Protein AF-L1JAK8-F1 (afdb_monomer_lite)

Organism: Guillardia theta (strain CCMP2712) (NCBI:txid905079)

InterPro domains:
  IPR000742 EGF-like domain [PS00022] (13-24)
  IPR000742 EGF-like domain [PS00022] (57-68)
  IPR000742 EGF-like domain [PS00022] (102-113)
  IPR000742 EGF-like domain [PS50026] (1-25)
  IPR000742 EGF-like domain [PS50026] (36-69)
  IPR000742 EGF-like domain [SM00181] (38-69)
  IPR000742 EGF-like domain [SM00181] (83-114)
  IPR000742 EGF-like domain [SM00181] (128-159)
  IPR001774 Delta/Serrate/lag-2 (DSL) protein [PF01414] (116-159)
  IPR001774 Delta/Serrate/lag-2 (DSL) protein [PS51051] (24-68)
  IPR001774 Delta/Serrate/lag-2 (DSL) protein [PS51051] (69-113)
  IPR001774 Delta/Serrate/lag-2 (DSL) protein [PS51051] (114-158)
  IPR002049 Laminin-type EGF domain [PS01248] (13-45)
  IPR002049 Laminin-type EGF domain [PS01248] (57-90)
  IPR002049 Laminin-type EGF domain [PS01248] (102-135)
  IPR002049 Laminin-type EGF domain [SM00180] (44-80)
  IPR002049 Laminin-type EGF domain [SM00180] (89-125)
  IPR042635 MEGF10/SREC1/2-like [PTHR24043] (1-159)

Secondary structure (DSSP, 8-state):
-TTSEEE-TTS-EEEPTTEETTTT-EESSEESTTS-EE--HHHHSTTSEEE-TTS-EEEPTTEESTTS-EEPTTEESTTS-EE--HHHHSTTSEEE-TTS-EEEPTTEESTTS-EEPTTEETTTT-EE--TTTTTTTSEEE-TTS-EEE-TT--TTTT-

Foldseek 3Di:
DQPAFDQDPVRATDGHPQFDDRDRCAGDAAEDPVRPGGDDLCPQQVVQFDAHRHRFTDGDPQFDDRNSPHGDAQFAEPNSPAGAHLCVQQVVQFDADRVNFTDGHPQFDDRNSCDGDPQFADPVSPAGADCVFQQVVQFDQDRRRFTDGDDPFDDRNRD

Sequence (159 aa):
CSGHGTCQGDGSCACEGGWGGERCSMCTGGYGEQCEVRCEEDKDCSGHGRCQEDGSCECKQGYTGLDCGVCANGFVGAYCDVMCDPVLNCSGHGSCDFDGSCTCNENFTGQRCDVCDLNLFGSSCDVFCDSTHTCSGHGTCLFDGSCQCEGNFIGQTCQ

Structure (mmCIF, N/CA/C/O backbone):
data_AF-L1JAK8-F1
#
_entry.id   AF-L1JAK8-F1
#
loop_
_atom_site.group_PDB
_atom_site.id
_atom_site.type_symbol
_atom_site.label_atom_id
_atom_site.label_alt_id
_atom_site.label_comp_id
_atom_site.label_asym_id
_atom_site.label_entity_id
_atom_site.label_seq_id
_atom_site.pdbx_PDB_ins_code
_atom_site.Cartn_x
_atom_site.Cartn_y
_atom_site.Cartn_z
_atom_site.occupancy
_atom_site.B_iso_or_equiv
_atom_site.auth_seq_id
_atom_site.auth_comp_id
_atom_site.auth_asym_id
_atom_site.auth_atom_id
_atom_site.pdbx_PDB_model_num
ATOM 1 N N . CYS A 1 1 ? 23.270 13.189 -37.175 1.00 90.44 1 CYS A N 1
ATOM 2 C CA . CYS A 1 1 ? 22.816 12.013 -36.414 1.00 90.44 1 CYS A CA 1
ATOM 3 C C . CYS A 1 1 ? 23.795 11.693 -35.289 1.00 90.44 1 CYS A C 1
ATOM 5 O O . CYS A 1 1 ? 24.228 10.560 -35.178 1.00 90.44 1 CYS A O 1
ATOM 7 N N . SER A 1 2 ? 24.204 12.721 -34.527 1.00 91.31 2 SER A N 1
ATOM 8 C CA . SER A 1 2 ? 25.069 12.655 -33.331 1.00 91.31 2 SER A CA 1
ATOM 9 C C . SER A 1 2 ? 26.305 11.738 -33.355 1.00 91.31 2 SER A C 1
ATOM 11 O O . SER A 1 2 ? 26.837 11.433 -32.304 1.00 91.31 2 SER A O 1
ATOM 13 N N . GLY A 1 3 ? 26.801 11.347 -34.533 1.00 91.69 3 GLY A N 1
ATOM 14 C CA . GLY A 1 3 ? 27.923 10.412 -34.666 1.00 91.69 3 GLY A CA 1
ATOM 15 C C . GLY A 1 3 ? 27.533 8.928 -34.650 1.00 91.69 3 GLY A C 1
ATOM 16 O O . GLY A 1 3 ? 28.412 8.106 -34.866 1.00 91.69 3 GLY A O 1
ATOM 17 N N . HIS A 1 4 ? 26.247 8.597 -34.478 1.00 92.69 4 HIS A N 1
ATOM 18 C CA . HIS A 1 4 ? 25.729 7.226 -34.327 1.00 92.69 4 HIS A CA 1
ATOM 19 C C . HIS A 1 4 ? 24.640 6.887 -35.358 1.00 92.69 4 HIS A C 1
ATOM 21 O O . HIS A 1 4 ? 23.638 6.226 -35.073 1.00 92.69 4 HIS A O 1
ATOM 27 N N . GLY A 1 5 ? 24.779 7.420 -36.570 1.00 94.00 5 GLY A N 1
ATOM 28 C CA . GLY A 1 5 ? 23.812 7.211 -37.637 1.00 94.00 5 GLY A CA 1
ATOM 29 C C . GLY A 1 5 ? 24.120 8.001 -38.900 1.00 94.00 5 GLY A C 1
ATOM 30 O O . GLY A 1 5 ? 24.968 8.898 -38.923 1.00 94.00 5 GLY A O 1
ATOM 31 N N . THR A 1 6 ? 23.369 7.703 -39.957 1.00 96.00 6 THR A N 1
ATOM 32 C CA . THR A 1 6 ? 23.525 8.329 -41.277 1.00 96.00 6 THR A CA 1
ATOM 33 C C . THR A 1 6 ? 22.370 9.282 -41.576 1.00 96.00 6 THR A C 1
ATOM 35 O O . THR A 1 6 ? 21.202 8.917 -41.435 1.00 96.00 6 THR A O 1
ATOM 38 N N . CYS A 1 7 ? 22.699 10.503 -42.010 1.00 94.88 7 CYS A N 1
ATOM 39 C CA . CYS A 1 7 ? 21.715 11.512 -42.409 1.00 94.88 7 CYS A CA 1
ATOM 40 C C . CYS A 1 7 ? 21.044 11.115 -43.730 1.00 94.88 7 CYS A C 1
ATOM 42 O O . CYS A 1 7 ? 21.735 10.800 -44.701 1.00 94.88 7 CYS A O 1
ATOM 44 N N . GLN A 1 8 ? 19.716 11.135 -43.756 1.00 94.44 8 GLN A N 1
ATOM 45 C CA . GLN A 1 8 ? 18.896 10.809 -44.918 1.00 94.44 8 GLN A CA 1
ATOM 46 C C . GLN A 1 8 ? 18.548 12.072 -45.722 1.00 94.44 8 GLN A C 1
ATOM 48 O O . GLN A 1 8 ? 18.694 13.201 -45.250 1.00 94.44 8 GLN A O 1
ATOM 53 N N . GLY A 1 9 ? 18.093 11.890 -46.965 1.00 91.38 9 GLY A N 1
ATOM 54 C CA . GLY A 1 9 ? 17.811 12.996 -47.893 1.00 91.38 9 GLY A CA 1
ATOM 55 C C . GLY A 1 9 ? 16.674 13.934 -47.465 1.00 91.38 9 GLY A C 1
ATOM 56 O O . GLY A 1 9 ? 16.587 15.051 -47.966 1.00 91.38 9 GLY A O 1
ATOM 57 N N . ASP A 1 10 ? 15.827 13.503 -46.534 1.00 93.50 10 ASP A N 1
ATOM 58 C CA . ASP A 1 10 ? 14.738 14.276 -45.929 1.00 93.50 10 ASP A CA 1
ATOM 59 C C . ASP A 1 10 ? 15.148 14.987 -44.623 1.00 93.50 10 ASP A C 1
ATOM 61 O O . ASP A 1 10 ? 14.327 15.649 -43.993 1.00 93.50 10 ASP A O 1
ATOM 65 N N . GLY A 1 11 ? 16.417 14.868 -44.214 1.00 89.44 11 GLY A N 1
ATOM 66 C CA . GLY A 1 11 ? 16.937 15.429 -42.967 1.00 89.44 11 GLY A CA 1
ATOM 67 C C . GLY A 1 11 ? 16.723 14.544 -41.736 1.00 89.44 11 GLY A C 1
ATOM 68 O O . GLY A 1 11 ? 17.168 14.922 -40.651 1.00 89.44 11 GLY A O 1
ATOM 69 N N . SER A 1 12 ? 16.093 13.372 -41.888 1.00 94.31 12 SER A N 1
ATOM 70 C CA . SER A 1 12 ? 15.980 12.377 -40.819 1.00 94.31 12 SER A CA 1
ATOM 71 C C . SER A 1 12 ? 17.292 11.607 -40.615 1.00 94.31 12 SER A C 1
ATOM 73 O O . SER A 1 12 ? 18.224 11.671 -41.424 1.00 94.31 12 SER A O 1
ATOM 75 N N . CYS A 1 13 ? 17.390 10.876 -39.507 1.00 95.94 13 CYS A N 1
ATOM 76 C CA . CYS A 1 13 ? 18.564 10.089 -39.160 1.00 95.94 13 CYS A CA 1
ATOM 77 C C . CYS A 1 13 ? 18.243 8.596 -39.107 1.00 95.94 13 CYS A C 1
ATOM 79 O O . CYS A 1 13 ? 17.375 8.173 -38.351 1.00 95.94 13 CYS A O 1
ATOM 81 N N . ALA A 1 14 ? 18.986 7.793 -39.871 1.00 95.31 14 ALA A N 1
ATOM 82 C CA . ALA A 1 14 ? 18.973 6.339 -39.733 1.00 95.31 14 ALA A CA 1
ATOM 83 C C . ALA A 1 14 ? 20.035 5.928 -38.706 1.00 95.31 14 ALA A C 1
ATOM 85 O O . ALA A 1 14 ? 21.231 6.076 -38.972 1.00 95.31 14 ALA A O 1
ATOM 86 N N . CYS A 1 15 ? 19.600 5.467 -37.535 1.00 93.69 15 CYS A N 1
ATOM 87 C CA . CYS A 1 15 ? 20.484 5.164 -36.411 1.00 93.69 15 CYS A CA 1
ATOM 88 C C . CYS A 1 15 ? 21.154 3.795 -36.520 1.00 93.69 15 CYS A C 1
ATOM 90 O O . CYS A 1 15 ? 20.597 2.848 -37.079 1.00 93.69 15 CYS A O 1
ATOM 92 N N . GLU A 1 16 ? 22.367 3.712 -35.979 1.00 90.69 16 GLU A N 1
ATOM 93 C CA . GLU A 1 16 ? 23.098 2.459 -35.798 1.00 90.69 16 GLU A CA 1
ATOM 94 C C . GLU A 1 16 ? 22.458 1.610 -34.685 1.00 90.69 16 GLU A C 1
ATOM 96 O O . GLU A 1 16 ? 21.719 2.113 -33.840 1.00 90.69 16 GLU A O 1
ATOM 101 N N . GLY A 1 17 ? 22.711 0.297 -34.683 1.00 86.38 17 GLY A N 1
ATOM 102 C CA . GLY A 1 17 ? 22.092 -0.618 -33.719 1.00 86.38 17 GLY A CA 1
ATOM 103 C C . GLY A 1 17 ? 22.408 -0.239 -32.268 1.00 86.38 17 GLY A C 1
ATOM 104 O O . GLY A 1 17 ? 23.571 -0.063 -31.919 1.00 86.38 17 GLY A O 1
ATOM 105 N N . GLY A 1 18 ? 21.373 -0.140 -31.430 1.00 82.94 18 GLY A N 1
ATOM 106 C CA . GLY A 1 18 ? 21.486 0.302 -30.035 1.00 82.94 18 GLY A CA 1
ATOM 107 C C . GLY A 1 18 ? 21.259 1.803 -29.830 1.00 82.94 18 GLY A C 1
ATOM 108 O O . GLY A 1 18 ? 21.082 2.213 -28.686 1.00 82.94 18 GLY A O 1
ATOM 109 N N . TRP A 1 19 ? 21.192 2.591 -30.910 1.00 88.00 19 TRP A N 1
ATOM 110 C CA . TRP A 1 19 ? 20.938 4.030 -30.879 1.00 88.00 19 TRP A CA 1
ATOM 111 C C . TRP A 1 19 ? 19.567 4.390 -31.456 1.00 88.00 19 TRP A C 1
ATOM 113 O O . TRP A 1 19 ? 19.062 3.751 -32.380 1.00 88.00 19 TRP A O 1
ATOM 123 N N . GLY A 1 20 ? 18.977 5.463 -30.939 1.00 88.56 20 GLY A N 1
ATOM 124 C CA . GLY A 1 20 ? 17.648 5.933 -31.305 1.00 88.56 20 GLY A CA 1
ATOM 125 C C . GLY A 1 20 ? 17.442 7.429 -31.080 1.00 88.56 20 GLY A C 1
ATOM 126 O O . GLY A 1 20 ? 18.368 8.187 -30.772 1.00 88.56 20 GLY A O 1
ATOM 127 N N . GLY A 1 21 ? 16.196 7.858 -31.264 1.00 88.69 21 GLY A N 1
ATOM 128 C CA . GLY A 1 21 ? 15.806 9.267 -31.246 1.00 88.69 21 GLY A CA 1
ATOM 129 C C . GLY A 1 21 ? 16.071 9.980 -32.573 1.00 88.69 21 GLY A C 1
ATOM 130 O O . GLY A 1 21 ? 16.810 9.499 -33.430 1.00 88.69 21 GLY A O 1
ATOM 131 N N . GLU A 1 22 ? 15.492 11.172 -32.738 1.00 91.50 22 GLU A N 1
ATOM 132 C CA . GLU A 1 22 ? 15.543 11.940 -33.997 1.00 91.50 22 GLU A CA 1
ATOM 133 C C . GLU A 1 22 ? 16.967 12.243 -34.479 1.00 91.50 22 GLU A C 1
ATOM 135 O O . GLU A 1 22 ? 17.209 12.442 -35.669 1.00 91.50 22 GLU A O 1
ATOM 140 N N . ARG A 1 23 ? 17.929 12.285 -33.550 1.00 92.88 23 ARG A N 1
ATOM 141 C CA . ARG A 1 23 ? 19.335 12.571 -33.840 1.00 92.88 23 ARG A CA 1
ATOM 142 C C . ARG A 1 23 ? 20.275 11.404 -33.549 1.00 92.88 23 ARG A C 1
ATOM 144 O O . ARG A 1 23 ? 21.473 11.626 -33.686 1.00 92.88 23 ARG A O 1
ATOM 151 N N . CYS A 1 24 ? 19.782 10.206 -33.224 1.00 92.00 24 CYS A N 1
ATOM 152 C CA . CYS A 1 24 ? 20.607 9.059 -32.809 1.00 92.00 24 CYS A CA 1
ATOM 153 C C . CYS A 1 24 ? 21.484 9.375 -31.590 1.00 92.00 24 CYS A C 1
ATOM 155 O O . CYS A 1 24 ? 22.694 9.188 -31.621 1.00 92.00 24 CYS A O 1
ATOM 157 N N . SER A 1 25 ? 20.886 9.959 -30.553 1.00 89.38 25 SER A N 1
ATOM 158 C CA . SER A 1 25 ? 21.567 10.314 -29.298 1.00 89.38 25 SER A CA 1
ATOM 159 C C . SER A 1 25 ? 21.015 9.576 -28.080 1.00 89.38 25 SER A C 1
ATOM 161 O O . SER A 1 25 ? 21.494 9.811 -26.982 1.00 89.38 25 SER A O 1
ATOM 163 N N . MET A 1 26 ? 19.992 8.743 -28.274 1.00 86.56 26 MET A N 1
ATOM 164 C CA . MET A 1 26 ? 19.319 7.968 -27.231 1.00 86.56 26 MET A CA 1
ATOM 165 C C . MET A 1 26 ? 19.758 6.507 -27.329 1.00 86.56 26 MET A C 1
ATOM 167 O O . MET A 1 26 ? 19.985 6.024 -28.440 1.00 86.56 26 MET A O 1
ATOM 171 N N . CYS A 1 27 ? 19.822 5.788 -26.212 1.00 85.19 27 CYS A N 1
ATOM 172 C CA . CYS A 1 27 ? 20.065 4.345 -26.214 1.00 85.19 27 CYS A CA 1
ATOM 173 C C . CYS A 1 27 ? 18.737 3.575 -26.301 1.00 85.19 27 CYS A C 1
ATOM 175 O O . CYS A 1 27 ? 17.778 3.905 -25.612 1.00 85.19 27 CYS A O 1
ATOM 177 N N . THR A 1 28 ? 18.654 2.526 -27.127 1.00 80.81 28 THR A N 1
ATOM 178 C CA . THR A 1 28 ? 17.399 1.766 -27.353 1.00 80.81 28 THR A CA 1
ATOM 179 C C . THR A 1 28 ? 17.354 0.399 -26.661 1.00 80.81 28 THR A C 1
ATOM 181 O O . THR A 1 28 ? 16.509 -0.427 -26.997 1.00 80.81 28 THR A O 1
ATOM 184 N N . GLY A 1 29 ? 18.287 0.109 -25.752 1.00 70.38 29 GLY A N 1
ATOM 185 C CA . GLY A 1 29 ? 18.383 -1.197 -25.079 1.00 70.38 29 GLY A CA 1
ATOM 186 C C . GLY A 1 29 ? 19.544 -1.307 -24.090 1.00 70.38 29 GLY A C 1
ATOM 187 O O . GLY A 1 29 ? 20.102 -2.387 -23.894 1.00 70.38 29 GLY A O 1
ATOM 188 N N . GLY A 1 30 ? 19.961 -0.173 -23.533 1.00 79.00 30 GLY A N 1
ATOM 189 C CA . GLY A 1 30 ? 21.133 -0.062 -22.683 1.00 79.00 30 GLY A CA 1
ATOM 190 C C . GLY A 1 30 ? 21.368 1.373 -22.236 1.00 79.00 30 GLY A C 1
ATOM 191 O O . GLY A 1 30 ? 20.567 2.252 -22.542 1.00 79.00 30 GLY A O 1
ATOM 192 N N . TYR A 1 31 ? 22.466 1.592 -21.529 1.00 82.06 31 TYR A N 1
ATOM 193 C CA . TYR A 1 31 ? 22.887 2.887 -21.007 1.00 82.06 31 TYR A CA 1
ATOM 194 C C . TYR A 1 31 ? 24.420 2.984 -20.982 1.00 82.06 31 TYR A C 1
ATOM 196 O O . TYR A 1 31 ? 25.128 2.020 -21.292 1.00 82.06 31 TYR A O 1
ATOM 204 N N . GLY A 1 32 ? 24.931 4.163 -20.631 1.00 79.88 32 GLY A N 1
ATOM 205 C CA . GLY A 1 32 ? 26.357 4.494 -20.702 1.00 79.88 32 GLY A CA 1
ATOM 206 C C . GLY A 1 32 ? 26.693 5.383 -21.899 1.00 79.88 32 GLY A C 1
ATOM 207 O O . GLY A 1 32 ? 25.876 5.581 -22.795 1.00 79.88 32 GLY A O 1
ATOM 208 N N . GLU A 1 33 ? 27.905 5.938 -21.906 1.00 81.62 33 GLU A N 1
ATOM 209 C CA . GLU A 1 33 ? 28.362 6.923 -22.904 1.00 81.62 33 GLU A CA 1
ATOM 210 C C . GLU A 1 33 ? 28.320 6.385 -24.346 1.00 81.62 33 GLU A C 1
ATOM 212 O O . GLU A 1 33 ? 28.247 7.167 -25.295 1.00 81.62 33 GLU A O 1
ATOM 217 N N . GLN A 1 34 ? 28.374 5.061 -24.529 1.00 83.56 34 GLN A N 1
ATOM 218 C CA . GLN A 1 34 ? 28.337 4.389 -25.828 1.00 83.56 34 GLN A CA 1
ATOM 219 C C . GLN A 1 34 ? 27.230 3.324 -25.924 1.00 83.56 34 GLN A C 1
ATOM 221 O O . GLN A 1 34 ? 27.296 2.456 -26.799 1.00 83.56 34 GLN A O 1
ATOM 226 N N . CYS A 1 35 ? 26.215 3.374 -25.050 1.00 83.12 35 CYS A N 1
ATOM 227 C CA . CYS A 1 35 ? 25.153 2.364 -24.942 1.00 83.12 35 CYS A CA 1
ATOM 228 C C . CYS A 1 35 ? 25.687 0.924 -24.764 1.00 83.12 35 CYS A C 1
ATOM 230 O O . CYS A 1 35 ? 25.089 -0.047 -25.237 1.00 83.12 35 CYS A O 1
ATOM 232 N N . GLU A 1 36 ? 26.846 0.776 -24.121 1.00 84.50 36 GLU A N 1
ATOM 233 C CA . GLU A 1 36 ? 27.567 -0.487 -23.980 1.00 84.50 36 GLU A CA 1
ATOM 234 C C . GLU A 1 36 ? 27.013 -1.379 -22.864 1.00 84.50 36 GLU A C 1
ATOM 236 O O . GLU A 1 36 ? 27.169 -2.605 -22.915 1.00 84.50 36 GLU A O 1
ATOM 241 N N . VAL A 1 37 ? 26.354 -0.780 -21.868 1.00 84.56 37 VAL A N 1
ATOM 242 C CA . VAL A 1 37 ? 25.749 -1.513 -20.760 1.00 84.56 37 VAL A CA 1
ATOM 243 C C . VAL A 1 37 ? 24.342 -1.903 -21.162 1.00 84.56 37 VAL A C 1
ATOM 245 O O . VAL A 1 37 ? 23.470 -1.054 -21.312 1.00 84.56 37 VAL A O 1
ATOM 248 N N . ARG A 1 38 ? 24.113 -3.199 -21.364 1.00 83.44 38 ARG A N 1
ATOM 249 C CA . ARG A 1 38 ? 22.768 -3.712 -21.627 1.00 83.44 38 ARG A CA 1
ATOM 250 C C . ARG A 1 38 ? 21.945 -3.678 -20.350 1.00 83.44 38 ARG A C 1
ATOM 252 O O . ARG A 1 38 ? 22.451 -4.054 -19.301 1.00 83.44 38 ARG A O 1
ATOM 259 N N . CYS A 1 39 ? 20.687 -3.282 -20.493 1.00 84.12 39 CYS A N 1
ATOM 260 C CA . CYS A 1 39 ? 19.688 -3.414 -19.447 1.00 84.12 39 CYS A CA 1
ATOM 261 C C . CYS A 1 39 ? 18.661 -4.454 -19.903 1.00 84.12 39 CYS A C 1
ATOM 263 O O . CYS A 1 39 ? 17.985 -4.277 -20.920 1.00 84.12 39 CYS A O 1
ATOM 265 N N . GLU A 1 40 ? 18.612 -5.582 -19.206 1.00 87.31 40 GLU A N 1
ATOM 266 C CA . GLU A 1 40 ? 17.667 -6.669 -19.419 1.00 87.31 40 GLU A CA 1
ATOM 267 C C . GLU A 1 40 ? 16.501 -6.487 -18.442 1.00 87.31 40 GLU A C 1
ATOM 269 O O . GLU A 1 40 ? 16.633 -6.804 -17.266 1.00 87.31 40 GLU A O 1
ATOM 274 N N . GLU A 1 41 ? 15.347 -6.004 -18.916 1.00 88.81 41 GLU A N 1
ATOM 275 C CA . GLU A 1 41 ? 14.193 -5.661 -18.060 1.00 88.81 41 GLU A CA 1
ATOM 276 C C . GLU A 1 41 ? 13.795 -6.786 -17.087 1.00 88.81 41 GLU A C 1
ATOM 278 O O . GLU A 1 41 ? 13.478 -6.511 -15.932 1.00 88.81 41 GLU A O 1
ATOM 283 N N . ASP A 1 42 ? 13.869 -8.051 -17.518 1.00 89.56 42 ASP A N 1
ATOM 284 C CA . ASP A 1 42 ? 13.562 -9.227 -16.689 1.00 89.56 42 ASP A CA 1
ATOM 285 C C . ASP A 1 42 ? 14.531 -9.424 -15.510 1.00 89.56 42 ASP A C 1
ATOM 287 O O . ASP A 1 42 ? 14.151 -10.012 -14.498 1.00 89.56 42 ASP A O 1
ATOM 291 N N . LYS A 1 43 ? 15.780 -8.959 -15.629 1.00 89.19 43 LYS A N 1
ATOM 292 C CA . LYS A 1 43 ? 16.825 -9.119 -14.605 1.00 89.19 43 LYS A CA 1
ATOM 293 C C . LYS A 1 43 ? 17.098 -7.834 -13.840 1.00 89.19 43 LYS A C 1
ATOM 295 O O . LYS A 1 43 ? 17.162 -7.873 -12.619 1.00 89.19 43 LYS A O 1
ATOM 300 N N . ASP A 1 44 ? 17.264 -6.726 -14.551 1.00 90.44 44 ASP A N 1
ATOM 301 C CA . ASP A 1 44 ? 17.670 -5.443 -13.980 1.00 90.44 44 ASP A CA 1
ATOM 302 C C . ASP A 1 44 ? 16.472 -4.660 -13.427 1.00 90.44 44 ASP A C 1
ATOM 304 O O . ASP A 1 44 ? 16.618 -3.917 -12.463 1.00 90.44 44 ASP A O 1
ATOM 308 N N . CYS A 1 45 ? 15.276 -4.880 -13.987 1.00 94.38 45 CYS A N 1
ATOM 309 C CA . CYS A 1 45 ? 14.020 -4.288 -13.516 1.00 94.38 45 CYS A CA 1
ATOM 310 C C . CYS A 1 45 ? 13.009 -5.345 -13.040 1.00 94.38 45 CYS A C 1
ATOM 312 O O . CYS A 1 45 ? 11.798 -5.100 -13.060 1.00 94.38 45 CYS A O 1
ATOM 314 N N . SER A 1 46 ? 13.489 -6.535 -12.657 1.00 95.56 46 SER A N 1
ATOM 315 C CA . SER A 1 46 ? 12.687 -7.659 -12.140 1.00 95.56 46 SER A CA 1
ATOM 316 C C . SER A 1 46 ? 11.513 -8.098 -13.036 1.00 95.56 46 SER A C 1
ATOM 318 O O . SER A 1 46 ? 10.559 -8.703 -12.557 1.00 95.56 46 SER A O 1
ATOM 320 N N . GLY A 1 47 ? 11.511 -7.745 -14.326 1.00 94.44 47 GLY A N 1
ATOM 321 C CA . GLY A 1 47 ? 10.370 -7.925 -15.242 1.00 94.44 47 GLY A CA 1
ATOM 322 C C . GLY A 1 47 ? 9.186 -6.983 -14.964 1.00 94.44 47 GLY A C 1
ATOM 323 O O . GLY A 1 47 ? 8.135 -7.043 -15.621 1.00 94.44 47 GLY A O 1
ATOM 324 N N . HIS A 1 48 ? 9.343 -6.074 -14.004 1.00 95.81 48 HIS A N 1
ATOM 325 C CA . HIS A 1 48 ? 8.313 -5.189 -13.468 1.00 95.81 48 HIS A CA 1
ATOM 326 C C . HIS A 1 48 ? 8.580 -3.707 -13.751 1.00 95.81 48 HIS A C 1
ATOM 328 O O . HIS A 1 48 ? 7.849 -2.848 -13.263 1.00 95.81 48 HIS A O 1
ATOM 334 N N . GLY A 1 49 ? 9.553 -3.393 -14.603 1.00 94.06 49 GLY A N 1
ATOM 335 C CA . GLY A 1 49 ? 9.829 -2.035 -15.059 1.00 94.06 49 GLY A CA 1
ATOM 336 C C . GLY A 1 49 ? 10.401 -1.990 -16.469 1.00 94.06 49 GLY A C 1
ATOM 337 O O . GLY A 1 49 ? 10.614 -3.028 -17.095 1.00 94.06 49 GLY A O 1
ATOM 338 N N . ARG A 1 50 ? 10.612 -0.771 -16.962 1.00 90.50 50 ARG A N 1
ATOM 339 C CA . ARG A 1 50 ? 11.319 -0.483 -18.212 1.00 90.50 50 ARG A CA 1
ATOM 340 C C . ARG A 1 50 ? 12.610 0.253 -17.925 1.00 90.50 50 ARG A C 1
ATOM 342 O O . ARG A 1 50 ? 12.614 1.204 -17.146 1.00 90.50 50 ARG A O 1
ATOM 349 N N . CYS A 1 51 ? 13.675 -0.153 -18.597 1.00 88.50 51 CYS A N 1
ATOM 350 C CA . CYS A 1 51 ? 14.960 0.514 -18.479 1.00 88.50 51 CYS A CA 1
ATOM 351 C C . CYS A 1 51 ? 14.911 1.909 -19.111 1.00 88.50 51 CYS A C 1
ATOM 353 O O . CYS A 1 51 ? 14.460 2.073 -20.246 1.00 88.50 51 CYS A O 1
ATOM 355 N N . GLN A 1 52 ? 15.406 2.895 -18.377 1.00 86.00 52 GLN A N 1
ATOM 356 C CA . GLN A 1 52 ? 15.619 4.258 -18.843 1.00 86.00 52 GLN A CA 1
ATOM 357 C C . GLN A 1 52 ? 17.050 4.423 -19.372 1.00 86.00 52 GLN A C 1
ATOM 359 O O . GLN A 1 52 ? 17.922 3.579 -19.161 1.00 86.00 52 GLN A O 1
ATOM 364 N N . GLU A 1 53 ? 17.305 5.534 -20.061 1.00 78.81 53 GLU A N 1
ATOM 365 C CA . GLU A 1 53 ? 18.601 5.813 -20.703 1.00 78.81 53 GLU A CA 1
ATOM 366 C C . GLU A 1 53 ? 19.761 5.997 -19.719 1.00 78.81 53 GLU A C 1
ATOM 368 O O . GLU A 1 53 ? 20.921 5.874 -20.105 1.00 78.81 53 GLU A O 1
ATOM 373 N N . ASP A 1 54 ? 19.463 6.287 -18.453 1.00 82.50 54 ASP A N 1
ATOM 374 C CA . ASP A 1 54 ? 20.441 6.412 -17.371 1.00 82.50 54 ASP A CA 1
ATOM 375 C C . ASP A 1 54 ? 20.684 5.090 -16.620 1.00 82.50 54 ASP A C 1
ATOM 377 O O . ASP A 1 54 ? 21.478 5.052 -15.679 1.00 82.50 54 ASP A O 1
ATOM 381 N N . GLY A 1 55 ? 20.021 4.006 -17.038 1.00 82.81 55 GLY A N 1
ATOM 382 C CA . GLY A 1 55 ? 20.079 2.696 -16.393 1.00 82.81 55 GLY A CA 1
ATOM 383 C C . GLY A 1 55 ? 19.136 2.534 -15.201 1.00 82.81 55 GLY A C 1
ATOM 384 O O . GLY A 1 55 ? 19.168 1.489 -14.555 1.00 82.81 55 GLY A O 1
ATOM 385 N N . SER A 1 56 ? 18.298 3.530 -14.892 1.00 89.50 56 SER A N 1
ATOM 386 C CA . SER A 1 56 ? 17.237 3.388 -13.890 1.00 89.50 56 SER A CA 1
ATOM 387 C C . SER A 1 56 ? 16.030 2.621 -14.440 1.00 89.50 56 SER A C 1
ATOM 389 O O . SER A 1 56 ? 15.840 2.511 -15.652 1.00 89.50 56 SER A O 1
ATOM 391 N N . CYS A 1 57 ? 15.192 2.093 -13.548 1.00 93.12 57 CYS A N 1
ATOM 392 C CA . CYS A 1 57 ? 13.955 1.417 -13.921 1.00 93.12 57 CYS A CA 1
ATOM 393 C C . CYS A 1 57 ? 12.738 2.320 -13.696 1.00 93.12 57 CYS A C 1
ATOM 395 O O . CYS A 1 57 ? 12.477 2.792 -12.589 1.00 93.12 57 CYS A O 1
ATOM 397 N N . GLU A 1 58 ? 11.934 2.502 -14.738 1.00 94.50 58 GLU A N 1
ATOM 398 C CA . GLU A 1 58 ? 10.578 3.030 -14.622 1.00 94.50 58 GLU A CA 1
ATOM 399 C C . GLU A 1 58 ? 9.625 1.875 -14.307 1.00 94.50 58 GLU A C 1
ATOM 401 O O . GLU A 1 58 ? 9.330 1.036 -15.164 1.00 94.50 58 GLU A O 1
ATOM 406 N N . CYS A 1 59 ? 9.166 1.804 -13.059 1.00 96.75 59 CYS A N 1
ATOM 407 C CA . CYS A 1 59 ? 8.346 0.694 -12.586 1.00 96.75 59 CYS A CA 1
ATOM 408 C C . CYS A 1 59 ? 6.911 0.733 -13.114 1.00 96.75 59 CYS A C 1
ATOM 410 O O . CYS A 1 59 ? 6.285 1.788 -13.242 1.00 96.75 59 CYS A O 1
ATOM 412 N N . LYS A 1 60 ? 6.361 -0.457 -13.372 1.00 95.75 60 LYS A N 1
ATOM 413 C CA . LYS A 1 60 ? 4.933 -0.658 -13.634 1.00 95.75 60 LYS A CA 1
ATOM 414 C C . LYS A 1 60 ? 4.124 -0.304 -12.381 1.00 95.75 60 LYS A C 1
ATOM 416 O O . LYS A 1 60 ? 4.628 -0.333 -11.260 1.00 95.75 60 LYS A O 1
ATOM 421 N N . GLN A 1 61 ? 2.841 -0.000 -12.574 1.00 94.81 61 GLN A N 1
ATOM 422 C CA . GLN A 1 61 ? 1.924 0.273 -11.466 1.00 94.81 61 GLN A CA 1
ATOM 423 C C . GLN A 1 61 ? 1.945 -0.868 -10.439 1.00 94.81 61 GLN A C 1
ATOM 425 O O . GLN A 1 61 ? 1.931 -2.035 -10.818 1.00 94.81 61 GLN A O 1
ATOM 430 N N . GLY A 1 62 ? 1.966 -0.510 -9.155 1.00 94.81 62 GLY A N 1
ATOM 431 C CA . GLY A 1 62 ? 2.031 -1.467 -8.051 1.00 94.81 62 GLY A CA 1
ATOM 432 C C . GLY A 1 62 ? 3.453 -1.838 -7.631 1.00 94.81 62 GLY A C 1
ATOM 433 O O . GLY A 1 62 ? 3.624 -2.345 -6.531 1.00 94.81 62 GLY A O 1
ATOM 434 N N . TYR A 1 63 ? 4.479 -1.512 -8.422 1.00 97.00 63 TYR A N 1
ATOM 435 C CA . TYR A 1 63 ? 5.879 -1.826 -8.126 1.00 97.00 63 TYR A CA 1
ATOM 436 C C . TYR A 1 63 ? 6.711 -0.573 -7.831 1.00 97.00 63 TYR A C 1
ATOM 438 O O . TYR A 1 63 ? 6.396 0.534 -8.269 1.00 97.00 63 TYR A O 1
ATOM 446 N N . THR A 1 64 ? 7.783 -0.747 -7.063 1.00 96.56 64 THR A N 1
ATOM 447 C CA . THR A 1 64 ? 8.730 0.295 -6.659 1.00 96.56 64 THR A CA 1
ATOM 448 C C . THR A 1 64 ? 10.105 -0.307 -6.348 1.00 96.56 64 THR A C 1
ATOM 450 O O . THR A 1 64 ? 10.299 -1.522 -6.400 1.00 96.56 64 THR A O 1
ATOM 453 N N . GLY A 1 65 ? 11.060 0.548 -5.987 1.00 95.69 65 GLY A N 1
ATOM 454 C CA . GLY A 1 65 ? 12.456 0.181 -5.762 1.00 95.69 65 GLY A CA 1
ATOM 455 C C . GLY A 1 65 ? 13.326 0.457 -6.986 1.00 95.69 65 GLY A C 1
ATOM 456 O O . GLY A 1 65 ? 12.832 0.860 -8.034 1.00 95.69 65 GLY A O 1
ATOM 457 N N . LEU A 1 66 ? 14.637 0.270 -6.831 1.00 94.06 66 LEU A N 1
ATOM 458 C CA . LEU A 1 66 ? 15.610 0.546 -7.896 1.00 94.06 66 LEU A CA 1
ATOM 459 C C . LEU A 1 66 ? 15.457 -0.405 -9.090 1.00 94.06 66 LEU A C 1
ATOM 461 O O . LEU A 1 66 ? 15.684 0.005 -10.221 1.00 94.06 66 LEU A O 1
ATOM 465 N N . ASP A 1 67 ? 15.047 -1.642 -8.821 1.00 95.00 67 ASP A N 1
ATOM 466 C CA . ASP A 1 67 ? 14.873 -2.743 -9.770 1.00 95.00 67 ASP A CA 1
ATOM 467 C C . ASP A 1 67 ? 13.400 -3.159 -9.917 1.00 95.00 67 ASP A C 1
ATOM 469 O O . ASP A 1 67 ? 13.106 -4.235 -10.430 1.00 95.00 67 ASP A O 1
ATOM 473 N N . CYS A 1 68 ? 12.459 -2.355 -9.410 1.00 97.00 68 CYS A N 1
ATOM 474 C CA . CYS A 1 68 ? 11.025 -2.659 -9.401 1.00 97.00 68 CYS A CA 1
ATOM 475 C C . CYS A 1 68 ? 10.643 -3.999 -8.739 1.00 97.00 68 CYS A C 1
ATOM 477 O O . CYS A 1 68 ? 9.572 -4.538 -9.020 1.00 97.00 68 CYS A O 1
ATOM 479 N N . GLY A 1 69 ? 11.491 -4.544 -7.859 1.00 95.75 69 GLY A N 1
ATOM 480 C CA . GLY A 1 69 ? 11.268 -5.834 -7.200 1.00 95.75 69 GLY A CA 1
ATOM 481 C C . GLY A 1 69 ? 10.380 -5.780 -5.952 1.00 95.75 69 GLY A C 1
ATOM 482 O O . GLY A 1 69 ? 10.126 -6.814 -5.336 1.00 95.75 69 GLY A O 1
ATOM 483 N N . VAL A 1 70 ? 9.919 -4.594 -5.543 1.00 95.25 70 VAL A N 1
ATOM 484 C CA . VAL A 1 70 ? 9.173 -4.388 -4.291 1.00 95.25 70 VAL A CA 1
ATOM 485 C C . VAL A 1 70 ? 7.786 -3.828 -4.590 1.00 95.25 70 VAL A C 1
ATOM 487 O O . VAL A 1 70 ? 7.634 -3.005 -5.489 1.00 95.25 70 VAL A O 1
ATOM 490 N N . CYS A 1 71 ? 6.768 -4.219 -3.821 1.00 95.38 71 CYS A N 1
ATOM 491 C CA . CYS A 1 71 ? 5.449 -3.605 -3.946 1.00 95.38 71 CYS A CA 1
ATOM 492 C C . CYS A 1 71 ? 5.465 -2.145 -3.482 1.00 95.38 71 CYS A C 1
ATOM 494 O O . CYS A 1 71 ? 6.027 -1.798 -2.440 1.00 95.38 71 CYS A O 1
ATOM 496 N N . ALA A 1 72 ? 4.834 -1.279 -4.268 1.00 94.88 72 ALA A N 1
ATOM 497 C CA . ALA A 1 72 ? 4.596 0.105 -3.907 1.00 94.88 72 ALA A CA 1
ATOM 498 C C . ALA A 1 72 ? 3.694 0.193 -2.668 1.00 94.88 72 ALA A C 1
ATOM 500 O O . ALA A 1 72 ? 2.888 -0.695 -2.396 1.00 94.88 72 ALA A O 1
ATOM 501 N N . ASN A 1 73 ? 3.799 1.299 -1.927 1.00 90.50 73 ASN A N 1
ATOM 502 C CA . ASN A 1 73 ? 2.917 1.541 -0.786 1.00 90.50 73 ASN A CA 1
ATOM 503 C C . ASN A 1 73 ? 1.446 1.440 -1.207 1.00 90.50 73 ASN A C 1
ATOM 505 O O . ASN A 1 73 ? 1.039 2.036 -2.205 1.00 90.50 73 ASN A O 1
ATOM 509 N N . GLY A 1 74 ? 0.664 0.697 -0.424 1.00 90.94 74 GLY A N 1
ATOM 510 C CA . GLY A 1 74 ? -0.737 0.425 -0.729 1.00 90.94 74 GLY A CA 1
ATOM 511 C C . GLY A 1 74 ? -0.963 -0.776 -1.648 1.00 90.94 74 GLY A C 1
ATOM 512 O O . GLY A 1 74 ? -2.110 -1.020 -2.003 1.00 90.94 74 GLY A O 1
ATOM 513 N N . PHE A 1 75 ? 0.080 -1.523 -2.027 1.00 94.62 75 PHE A N 1
ATOM 514 C CA . PHE A 1 75 ? -0.016 -2.751 -2.816 1.00 94.62 75 PHE A CA 1
ATOM 515 C C . PHE A 1 75 ? 0.699 -3.911 -2.118 1.00 94.62 75 PHE A C 1
ATOM 517 O O . PHE A 1 75 ? 1.764 -3.736 -1.528 1.00 94.62 75 PHE A O 1
ATOM 524 N N . VAL A 1 76 ? 0.109 -5.101 -2.194 1.00 94.25 76 VAL A N 1
ATOM 525 C CA . VAL A 1 76 ? 0.617 -6.350 -1.612 1.00 94.25 76 VAL A CA 1
ATOM 526 C C . VAL A 1 76 ? 0.366 -7.523 -2.569 1.00 94.25 76 VAL A C 1
ATOM 528 O O . VAL A 1 76 ? -0.211 -7.358 -3.647 1.00 94.25 76 VAL A O 1
ATOM 531 N N . GLY A 1 77 ? 0.810 -8.715 -2.180 1.00 93.94 77 GLY A N 1
ATOM 532 C CA . GLY A 1 77 ? 0.651 -9.943 -2.951 1.00 93.94 77 GLY A CA 1
ATOM 533 C C . GLY A 1 77 ? 1.840 -10.256 -3.854 1.00 93.94 77 GLY A C 1
ATOM 534 O O . GLY A 1 77 ? 2.775 -9.472 -4.006 1.00 93.94 77 GLY A O 1
ATOM 535 N N . ALA A 1 78 ? 1.802 -11.439 -4.467 1.00 92.12 78 ALA A N 1
ATOM 536 C CA . ALA A 1 78 ? 2.906 -11.955 -5.281 1.00 92.12 78 ALA A CA 1
ATOM 537 C C . ALA A 1 78 ? 3.181 -11.117 -6.539 1.00 92.12 78 ALA A C 1
ATOM 539 O O . ALA A 1 78 ? 4.293 -11.147 -7.061 1.00 92.12 78 ALA A O 1
ATOM 540 N N . TYR A 1 79 ? 2.175 -10.378 -7.008 1.00 92.94 79 TYR A N 1
ATOM 541 C CA . TYR A 1 79 ? 2.247 -9.536 -8.199 1.00 92.94 79 TYR A CA 1
ATOM 542 C C . TYR A 1 79 ? 1.926 -8.065 -7.907 1.00 92.94 79 TYR A C 1
ATOM 544 O O . TYR A 1 79 ? 1.658 -7.306 -8.835 1.00 92.94 79 TYR A O 1
ATOM 552 N N . CYS A 1 80 ? 1.937 -7.663 -6.630 1.00 95.06 80 CYS A N 1
ATOM 553 C CA . CYS A 1 80 ? 1.654 -6.293 -6.194 1.00 95.06 80 CYS A CA 1
ATOM 554 C C . CYS A 1 80 ? 0.374 -5.692 -6.812 1.00 95.06 80 CYS A C 1
ATOM 556 O O . CYS A 1 80 ? 0.301 -4.499 -7.102 1.00 95.06 80 CYS A O 1
ATOM 558 N N . ASP A 1 81 ? -0.630 -6.534 -7.046 1.00 93.62 81 ASP A N 1
ATOM 559 C CA . ASP A 1 81 ? -1.897 -6.218 -7.704 1.00 93.62 81 ASP A CA 1
ATOM 560 C C . ASP A 1 81 ? -3.068 -6.161 -6.715 1.00 93.62 81 ASP A C 1
ATOM 562 O O . ASP A 1 81 ? -4.161 -5.702 -7.057 1.00 93.62 81 ASP A O 1
ATOM 566 N N . VAL A 1 82 ? -2.831 -6.564 -5.465 1.00 93.56 82 VAL A N 1
ATOM 567 C CA . VAL A 1 82 ? -3.788 -6.435 -4.372 1.00 93.56 82 VAL A CA 1
ATOM 568 C C . VAL A 1 82 ? -3.575 -5.090 -3.699 1.00 93.56 82 VAL A C 1
ATOM 570 O O . VAL A 1 82 ? -2.570 -4.862 -3.029 1.00 93.56 82 VAL A O 1
ATOM 573 N N . MET A 1 83 ? -4.530 -4.181 -3.864 1.00 91.69 83 MET A N 1
ATOM 574 C CA . M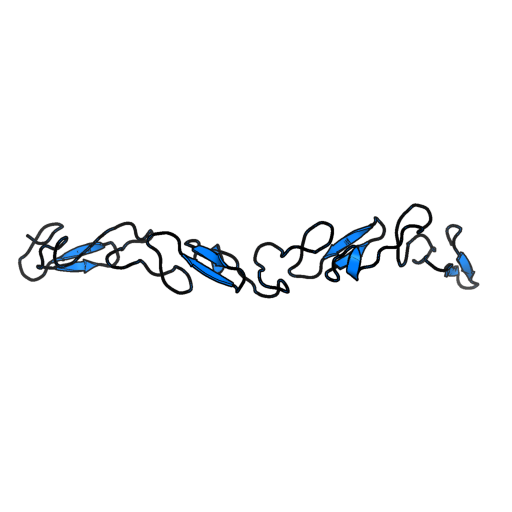ET A 1 83 ? -4.489 -2.901 -3.168 1.00 91.69 83 MET A CA 1
ATOM 575 C C . MET A 1 83 ? -4.812 -3.111 -1.684 1.00 91.69 83 MET A C 1
ATOM 577 O O . MET A 1 83 ? -5.918 -3.526 -1.344 1.00 91.69 83 MET A O 1
ATOM 581 N N . CYS A 1 84 ? -3.872 -2.774 -0.807 1.00 93.38 84 CYS A N 1
ATOM 582 C CA . CYS A 1 84 ? -4.074 -2.755 0.633 1.00 93.38 84 CYS A CA 1
ATOM 583 C C . CYS A 1 84 ? -3.332 -1.578 1.278 1.00 93.38 84 CYS A C 1
ATOM 585 O O . CYS A 1 84 ? -2.131 -1.609 1.535 1.00 93.38 84 CYS A O 1
ATOM 587 N N . ASP A 1 85 ? -4.086 -0.516 1.531 1.00 92.94 85 ASP A N 1
ATOM 588 C CA . ASP A 1 85 ? -3.714 0.613 2.382 1.00 92.94 85 ASP A CA 1
ATOM 589 C C . ASP A 1 85 ? -4.300 0.403 3.796 1.00 92.94 85 ASP A C 1
ATOM 591 O O . ASP A 1 85 ? -5.515 0.205 3.894 1.00 92.94 85 ASP A O 1
ATOM 595 N N . PRO A 1 86 ? -3.504 0.453 4.883 1.00 94.00 86 PRO A N 1
ATOM 596 C CA . PRO A 1 86 ? -3.986 0.212 6.248 1.00 94.00 86 PRO A CA 1
ATOM 597 C C . PRO A 1 86 ? -5.083 1.170 6.729 1.00 94.00 86 PRO A C 1
ATOM 599 O O . PRO A 1 86 ? -5.967 0.767 7.485 1.00 94.00 86 PRO A O 1
ATOM 602 N N . VAL A 1 87 ? -5.063 2.431 6.292 1.00 93.56 87 VAL A N 1
ATOM 603 C CA . VAL A 1 87 ? -6.073 3.428 6.672 1.00 93.56 87 VAL A CA 1
ATOM 604 C C . VAL A 1 87 ? -7.373 3.148 5.936 1.00 93.56 87 VAL A C 1
ATOM 606 O O . VAL A 1 87 ? -8.444 3.144 6.540 1.00 93.56 87 VAL A O 1
ATOM 609 N N . LEU A 1 88 ? -7.288 2.883 4.632 1.00 92.75 88 LEU A N 1
ATOM 610 C CA . LEU A 1 88 ? -8.475 2.658 3.817 1.00 92.75 88 LEU A CA 1
ATOM 611 C C . LEU A 1 88 ? -9.062 1.265 4.019 1.00 92.75 88 LEU A C 1
ATOM 613 O O . LEU A 1 88 ? -10.275 1.149 4.073 1.00 92.75 88 LEU A O 1
ATOM 617 N N . ASN A 1 89 ? -8.259 0.208 4.122 1.00 94.88 89 ASN A N 1
ATOM 618 C CA . ASN A 1 89 ? -8.738 -1.180 4.130 1.00 94.88 89 ASN A CA 1
ATOM 619 C C . ASN A 1 89 ? -8.922 -1.713 5.548 1.00 94.88 89 ASN A C 1
ATOM 621 O O . ASN A 1 89 ? -9.943 -2.346 5.808 1.00 94.88 89 ASN A O 1
ATOM 625 N N . CYS A 1 90 ? -8.007 -1.368 6.457 1.00 96.69 90 CYS A N 1
ATOM 626 C CA . CYS A 1 90 ? -8.005 -1.812 7.853 1.00 96.69 90 CYS A CA 1
ATOM 627 C C . CYS A 1 90 ? -8.440 -0.711 8.831 1.00 96.69 90 CYS A C 1
ATOM 629 O O . CYS A 1 90 ? -8.121 -0.770 10.017 1.00 96.69 90 CYS A O 1
ATOM 631 N N . SER A 1 91 ? -9.125 0.321 8.327 1.00 96.12 91 SER A N 1
ATOM 632 C CA . SER A 1 91 ? -9.700 1.430 9.105 1.00 96.12 91 SER A CA 1
ATOM 633 C C . SER A 1 91 ? -8.695 2.203 9.967 1.00 96.12 91 SER A C 1
ATOM 635 O O . SER A 1 91 ? -9.082 2.900 10.898 1.00 96.12 91 SER A O 1
ATOM 637 N N . GLY A 1 92 ? -7.393 2.080 9.686 1.00 95.88 92 GLY A N 1
ATOM 638 C CA . GLY A 1 92 ? -6.319 2.621 10.524 1.00 95.88 92 GLY A CA 1
ATOM 639 C C . GLY A 1 92 ? -6.097 1.857 11.837 1.00 95.88 92 GLY A C 1
ATOM 640 O O . GLY A 1 92 ? -5.256 2.257 12.640 1.00 95.88 92 GLY A O 1
ATOM 641 N N . HIS A 1 93 ? -6.811 0.750 12.043 1.00 97.00 93 HIS A N 1
ATOM 642 C CA . HIS A 1 93 ? -6.802 -0.072 13.253 1.00 97.00 93 HIS A CA 1
ATOM 643 C C . HIS A 1 93 ? -6.235 -1.476 13.008 1.00 97.00 93 HIS A C 1
ATOM 645 O O . HIS A 1 93 ? -6.447 -2.395 13.796 1.00 97.00 93 HIS A O 1
ATOM 651 N N . GLY A 1 94 ? -5.484 -1.645 11.925 1.00 96.25 94 GLY A N 1
ATOM 652 C CA . GLY A 1 94 ? -4.771 -2.872 11.616 1.00 96.25 94 GLY A CA 1
ATOM 653 C C . GLY A 1 94 ? -3.699 -2.648 10.563 1.00 96.25 94 GLY A C 1
ATOM 654 O O . GLY A 1 94 ? -3.523 -1.538 10.054 1.00 96.25 94 GLY A O 1
ATOM 655 N N . SER A 1 95 ? -2.988 -3.716 10.235 1.00 95.44 95 SER A N 1
ATOM 656 C CA . SER A 1 95 ? -1.987 -3.768 9.174 1.00 95.44 95 SER A CA 1
ATOM 657 C C . SER A 1 95 ? -2.395 -4.769 8.098 1.00 95.44 95 SER A C 1
ATOM 659 O O . SER A 1 95 ? -3.080 -5.752 8.368 1.00 95.44 95 SER A O 1
ATOM 661 N N . CYS A 1 96 ? -1.978 -4.502 6.863 1.00 95.06 96 CYS A N 1
ATOM 662 C CA . CYS A 1 96 ? -2.203 -5.401 5.740 1.00 95.06 96 CYS A CA 1
ATOM 663 C C . CYS A 1 96 ? -1.249 -6.596 5.805 1.00 95.06 96 CYS A C 1
ATOM 665 O O . CYS A 1 96 ? -0.037 -6.407 5.931 1.00 95.06 96 CYS A O 1
ATOM 667 N N . ASP A 1 97 ? -1.791 -7.800 5.668 1.00 94.31 97 ASP A N 1
ATOM 668 C CA . ASP A 1 97 ? -1.026 -9.007 5.377 1.00 94.31 97 ASP A CA 1
ATOM 669 C C . ASP A 1 97 ? -0.772 -9.123 3.862 1.00 94.31 97 ASP A C 1
ATOM 671 O O . ASP A 1 97 ? -1.297 -8.360 3.043 1.00 94.31 97 ASP A O 1
ATOM 675 N N . PHE A 1 98 ? 0.057 -10.084 3.472 1.00 92.62 98 PHE A N 1
ATOM 676 C CA . PHE A 1 98 ? 0.491 -10.307 2.099 1.00 92.62 98 PHE A CA 1
ATOM 677 C C . PHE A 1 98 ? -0.665 -10.587 1.130 1.00 92.62 98 PHE A C 1
ATOM 679 O O . PHE A 1 98 ? -0.566 -10.248 -0.045 1.00 92.62 98 PHE A O 1
ATOM 686 N N . ASP A 1 99 ? -1.758 -11.190 1.597 1.00 92.69 99 ASP A N 1
ATOM 687 C CA . ASP A 1 99 ? -2.951 -11.473 0.791 1.00 92.69 99 ASP A CA 1
ATOM 688 C C . ASP A 1 99 ? -3.963 -10.311 0.749 1.00 92.69 99 ASP A C 1
ATOM 690 O O . ASP A 1 99 ? -5.011 -10.426 0.112 1.00 92.69 99 ASP A O 1
ATOM 694 N N . GLY A 1 100 ? -3.650 -9.189 1.406 1.00 92.81 100 GLY A N 1
ATOM 695 C CA . GLY A 1 100 ? -4.525 -8.025 1.530 1.00 92.81 100 GLY A CA 1
ATOM 696 C C . GLY A 1 100 ? -5.550 -8.118 2.660 1.00 92.81 100 GLY A C 1
ATOM 697 O O . GLY A 1 100 ? -6.356 -7.200 2.811 1.00 92.81 100 GLY A O 1
ATOM 698 N N . SER A 1 101 ? -5.541 -9.189 3.459 1.00 94.88 101 SER A N 1
ATOM 699 C CA . SER A 1 101 ? -6.333 -9.250 4.690 1.00 94.88 101 SER A CA 1
ATOM 700 C C . SER A 1 101 ? -5.750 -8.339 5.776 1.00 94.88 101 SER A C 1
ATOM 702 O O . SER A 1 101 ? -4.585 -7.944 5.725 1.00 94.88 101 SER A O 1
ATOM 704 N N . CYS A 1 102 ? -6.569 -7.974 6.761 1.00 97.06 102 CYS A N 1
ATOM 705 C CA . CYS A 1 102 ? -6.142 -7.124 7.865 1.00 97.06 102 CYS A CA 1
ATOM 706 C C . CYS A 1 102 ? -5.801 -7.953 9.104 1.00 97.06 102 CYS A C 1
ATOM 708 O O . CYS A 1 102 ? -6.630 -8.711 9.608 1.00 97.06 102 CYS A O 1
ATOM 710 N N . THR A 1 103 ? -4.606 -7.736 9.645 1.00 97.50 103 THR A N 1
ATOM 711 C CA . THR A 1 103 ? -4.267 -8.109 11.019 1.00 97.50 103 THR A CA 1
ATOM 712 C C . THR A 1 103 ? -4.627 -6.939 11.926 1.00 97.50 103 THR A C 1
ATOM 714 O O . THR A 1 103 ? -4.018 -5.873 11.837 1.00 97.50 103 THR A O 1
ATOM 717 N N . CYS A 1 104 ? -5.636 -7.110 12.778 1.00 97.94 104 CYS A N 1
ATOM 718 C CA . CYS A 1 104 ? -6.115 -6.029 13.635 1.00 97.94 104 CYS A CA 1
ATOM 719 C C . CYS A 1 104 ? -5.194 -5.762 14.822 1.00 97.94 104 CYS A C 1
ATOM 721 O O . CYS A 1 104 ? -4.591 -6.675 15.390 1.00 97.94 104 CYS A O 1
ATOM 723 N N . ASN 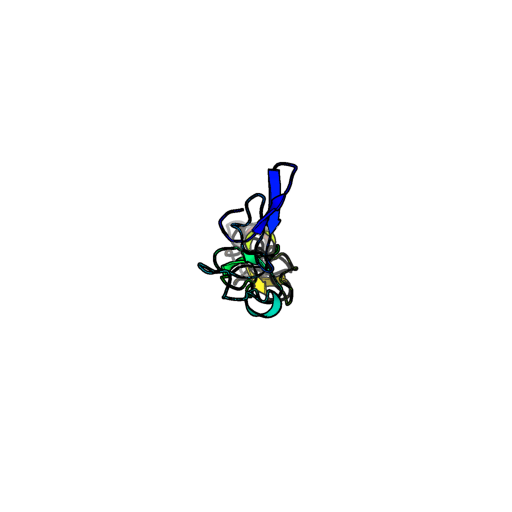A 1 105 ? -5.108 -4.485 15.190 1.00 96.88 105 ASN A N 1
ATOM 724 C CA . ASN A 1 105 ? -4.488 -4.050 16.431 1.00 96.88 105 ASN A CA 1
ATOM 725 C C . ASN A 1 105 ? -5.320 -4.537 17.628 1.00 96.88 105 ASN A C 1
ATOM 727 O O . ASN A 1 105 ? -6.486 -4.907 17.489 1.00 96.88 105 ASN A O 1
ATOM 731 N N . GLU A 1 106 ? -4.722 -4.501 18.817 1.00 96.44 106 GLU A N 1
ATOM 732 C CA . GLU A 1 106 ? -5.411 -4.835 20.066 1.00 96.44 106 GLU A CA 1
ATOM 733 C C . GLU A 1 106 ? -6.727 -4.049 20.204 1.00 96.44 106 GLU A C 1
ATOM 735 O O . GLU A 1 106 ? -6.784 -2.875 19.836 1.00 96.44 106 GLU A O 1
ATOM 740 N N . ASN A 1 107 ? -7.767 -4.703 20.732 1.00 97.25 107 ASN A N 1
ATOM 741 C CA . ASN A 1 107 ? -9.132 -4.188 20.920 1.00 97.25 107 ASN A CA 1
ATOM 742 C C . ASN A 1 107 ? -9.983 -4.003 19.656 1.00 97.25 107 ASN A C 1
ATOM 744 O O . ASN A 1 107 ? -11.171 -3.699 19.779 1.00 97.25 107 ASN A O 1
ATOM 748 N N . PHE A 1 108 ? -9.426 -4.218 18.464 1.00 98.12 108 PHE A N 1
ATOM 749 C CA . PHE A 1 108 ? -10.163 -4.162 17.205 1.00 98.12 108 PHE A CA 1
ATOM 750 C C . PHE A 1 108 ? -10.290 -5.549 16.576 1.00 98.12 108 PHE A C 1
ATOM 752 O O . PHE A 1 108 ? -9.414 -6.404 16.688 1.00 98.12 108 PHE A O 1
ATOM 759 N N . THR A 1 109 ? -11.397 -5.770 15.881 1.00 97.44 109 THR A N 1
ATOM 760 C CA . THR A 1 109 ? -11.729 -7.025 15.212 1.00 97.44 109 THR A CA 1
ATOM 761 C C . THR A 1 109 ? -12.537 -6.768 13.938 1.00 97.44 109 THR A C 1
ATOM 763 O O . THR A 1 109 ? -12.834 -5.630 13.570 1.00 97.44 109 THR A O 1
ATOM 766 N N . GLY A 1 110 ? -12.891 -7.846 13.242 1.00 96.44 110 GLY A N 1
ATOM 767 C CA . GLY A 1 110 ? -13.558 -7.804 11.945 1.00 96.44 110 GLY A CA 1
ATOM 768 C C . GLY A 1 110 ? -12.575 -7.733 10.777 1.00 96.44 110 GLY A C 1
ATOM 769 O O . GLY A 1 110 ? -11.380 -7.519 10.940 1.00 96.44 110 GLY A O 1
ATOM 770 N N . GLN A 1 111 ? -13.088 -7.924 9.561 1.00 95.88 111 GLN A N 1
ATOM 771 C CA . GLN A 1 111 ? -12.254 -8.007 8.353 1.00 95.88 111 GLN A CA 1
ATOM 772 C C . GLN A 1 111 ? -11.518 -6.702 8.028 1.00 95.88 111 GLN A C 1
ATOM 774 O O . GLN A 1 111 ? -10.504 -6.736 7.339 1.00 95.88 111 GLN A O 1
ATOM 779 N N . ARG A 1 112 ? -12.036 -5.565 8.508 1.00 96.31 112 ARG A N 1
ATOM 780 C CA . ARG A 1 112 ? -11.474 -4.226 8.294 1.00 96.31 112 ARG A CA 1
ATOM 781 C C . ARG A 1 112 ? -11.037 -3.553 9.590 1.00 96.31 112 ARG A C 1
ATOM 783 O O . ARG A 1 112 ? -10.784 -2.351 9.575 1.00 96.31 112 ARG A O 1
ATOM 790 N N . CYS A 1 113 ? -10.981 -4.301 10.692 1.00 97.62 113 CYS A N 1
ATOM 791 C CA . CYS A 1 113 ? -10.636 -3.781 12.015 1.00 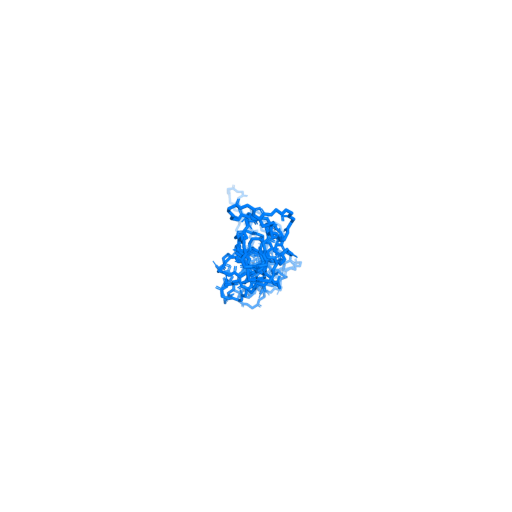97.62 113 CYS A CA 1
ATOM 792 C C . CYS A 1 113 ? -11.504 -2.584 12.445 1.00 97.62 113 CYS A C 1
ATOM 794 O O . CYS A 1 113 ? -11.036 -1.663 13.102 1.00 97.62 113 CYS A O 1
ATOM 796 N N . ASP A 1 114 ? -12.769 -2.577 12.028 1.00 96.62 114 ASP A N 1
ATOM 797 C CA . ASP A 1 114 ? -13.752 -1.514 12.260 1.00 96.62 114 ASP A CA 1
ATOM 798 C C . ASP A 1 114 ? -14.741 -1.842 13.387 1.00 96.62 114 ASP A C 1
ATOM 800 O O . ASP A 1 114 ? -15.663 -1.072 13.657 1.00 96.62 114 ASP A O 1
ATOM 804 N N . VAL A 1 115 ? -14.556 -2.982 14.051 1.00 96.31 115 VAL A N 1
ATOM 805 C CA . VAL A 1 115 ? -15.418 -3.457 15.133 1.00 96.31 115 VAL A CA 1
ATOM 806 C C . VAL A 1 115 ? -14.599 -3.541 16.416 1.00 96.31 115 VAL A C 1
ATOM 808 O O . VAL A 1 115 ? -13.472 -4.027 16.393 1.00 96.31 115 VAL A O 1
ATOM 811 N N . CYS A 1 116 ? -15.157 -3.095 17.540 1.00 97.12 116 CYS A N 1
ATOM 812 C CA . CYS A 1 116 ? -14.529 -3.311 18.841 1.00 97.12 116 CYS A CA 1
ATOM 813 C C . CYS A 1 116 ? -14.594 -4.786 19.245 1.00 97.12 116 CYS A C 1
ATOM 815 O O . CYS A 1 116 ? -15.589 -5.468 18.987 1.00 97.12 116 CYS A O 1
ATOM 817 N N . ASP A 1 117 ? -13.542 -5.270 19.899 1.00 96.69 117 ASP A N 1
ATOM 818 C CA . ASP A 1 117 ? -13.538 -6.601 20.497 1.00 96.69 117 ASP A CA 1
ATOM 819 C C . ASP A 1 117 ? -14.579 -6.705 21.631 1.00 96.69 117 ASP A C 1
ATOM 821 O O . ASP A 1 117 ? -15.183 -5.716 22.062 1.00 96.69 117 ASP A O 1
ATOM 825 N N . LEU A 1 118 ? -14.841 -7.925 22.096 1.00 94.69 118 LEU A N 1
ATOM 826 C CA . LEU A 1 118 ? -15.928 -8.202 23.029 1.00 94.69 118 LEU A CA 1
ATOM 827 C C . LEU A 1 118 ? -15.847 -7.320 24.286 1.00 94.69 118 LEU A C 1
ATOM 829 O O . LEU A 1 118 ? -14.823 -7.266 24.965 1.00 94.69 118 LEU A O 1
ATOM 833 N N . ASN A 1 119 ? -16.981 -6.703 24.628 1.00 95.75 119 ASN A N 1
ATOM 834 C CA . ASN A 1 119 ? -17.158 -5.808 25.777 1.00 95.75 119 ASN A CA 1
ATOM 835 C C . ASN A 1 119 ? -16.349 -4.501 25.719 1.00 95.75 119 ASN A C 1
ATOM 837 O O . ASN A 1 119 ? -16.256 -3.809 26.733 1.00 95.75 119 ASN A O 1
ATOM 841 N N . LEU A 1 120 ? -15.797 -4.135 24.562 1.00 97.62 120 LEU A N 1
ATOM 842 C CA . LEU A 1 120 ? -15.138 -2.851 24.346 1.00 97.62 120 LEU A CA 1
ATOM 843 C C . LEU A 1 120 ? -16.012 -1.926 23.502 1.00 97.62 120 LEU A C 1
ATOM 845 O O . LEU A 1 120 ? -16.724 -2.354 22.595 1.00 97.62 120 LEU A O 1
ATOM 849 N N . PHE A 1 121 ? -15.965 -0.641 23.830 1.00 96.19 121 PHE A N 1
ATOM 850 C CA . PHE A 1 121 ? -16.834 0.386 23.271 1.00 96.19 121 PHE A CA 1
ATOM 851 C C . PHE A 1 121 ? -16.087 1.713 23.115 1.00 96.19 121 PHE A C 1
ATOM 853 O O . PHE A 1 121 ? -14.951 1.876 23.570 1.00 96.19 121 PHE A O 1
ATOM 860 N N . GLY A 1 122 ? -16.753 2.682 22.486 1.00 94.88 122 GLY A N 1
ATOM 861 C CA . GLY A 1 122 ? -16.181 3.985 22.171 1.00 94.88 122 GLY A CA 1
ATOM 862 C C . GLY A 1 122 ? -15.426 4.004 20.841 1.00 94.88 122 GLY A C 1
ATOM 863 O O . GLY A 1 122 ? -15.205 2.981 20.200 1.00 94.88 122 GLY A O 1
ATOM 864 N N . SER A 1 123 ? -15.027 5.200 20.408 1.00 91.19 123 SER A N 1
ATOM 865 C CA . SER A 1 123 ? -14.368 5.412 19.109 1.00 91.19 123 SER A CA 1
ATOM 866 C C . SER A 1 123 ? -12.980 4.780 19.001 1.00 91.19 123 SER A C 1
ATOM 868 O O . SER A 1 123 ? -12.483 4.608 17.894 1.00 91.19 123 SER A O 1
ATOM 870 N N . SER A 1 124 ? -12.353 4.482 20.139 1.00 93.19 124 SER A N 1
ATOM 871 C CA . SER A 1 124 ? -11.017 3.887 20.224 1.00 93.19 124 SER A CA 1
ATOM 872 C C . SER A 1 124 ? -11.042 2.464 20.792 1.00 93.19 124 SER A C 1
ATOM 874 O O . SER A 1 124 ? -9.976 1.901 21.029 1.00 93.19 124 SER A O 1
ATOM 876 N N . CYS A 1 125 ? -12.236 1.897 21.024 1.00 96.62 125 CYS A N 1
ATOM 877 C CA . CYS A 1 125 ? -12.437 0.575 21.624 1.00 96.62 125 CYS A CA 1
ATOM 878 C C . CYS A 1 125 ? -11.666 0.368 22.943 1.00 96.62 125 CYS A C 1
ATOM 880 O O . CYS A 1 125 ? -11.162 -0.713 23.225 1.00 96.62 125 CYS A O 1
ATOM 882 N N . ASP A 1 126 ? -11.552 1.413 23.757 1.00 96.06 126 ASP A N 1
ATOM 883 C CA . ASP A 1 126 ? -10.788 1.436 25.007 1.00 96.06 126 ASP A CA 1
ATOM 884 C C . ASP A 1 126 ? -11.678 1.497 26.258 1.00 96.06 126 ASP A C 1
ATOM 886 O O . ASP A 1 126 ? -11.180 1.439 27.385 1.00 96.06 126 ASP A O 1
ATOM 890 N N . VAL A 1 127 ? -13.002 1.568 26.080 1.00 96.12 127 VAL A N 1
ATOM 891 C CA . VAL A 1 127 ? -13.966 1.588 27.183 1.00 96.12 127 VAL A CA 1
ATOM 892 C C . VAL A 1 127 ? -14.548 0.198 27.392 1.00 96.12 127 VAL A C 1
ATOM 894 O O . VAL A 1 127 ? -15.362 -0.273 26.601 1.00 96.12 127 VAL A O 1
ATOM 897 N N . PHE A 1 128 ? -14.162 -0.451 28.490 1.00 96.56 128 PHE A N 1
ATOM 898 C CA . PHE A 1 128 ? -14.738 -1.734 28.876 1.00 96.56 128 PHE A CA 1
ATOM 899 C C . PHE A 1 128 ? -16.123 -1.562 29.504 1.00 96.56 128 PHE A C 1
ATOM 901 O O . PHE A 1 128 ? -16.281 -0.861 30.508 1.00 96.56 128 PHE A O 1
ATOM 908 N N . CYS A 1 129 ? -17.111 -2.275 28.971 1.00 96.88 129 CYS A N 1
ATOM 909 C CA . CYS A 1 129 ? -18.427 -2.392 29.574 1.00 96.88 129 CYS A CA 1
ATOM 910 C C . CYS A 1 129 ? -18.956 -3.821 29.469 1.00 96.88 129 CYS A C 1
ATOM 912 O O . CYS A 1 129 ? -19.153 -4.361 28.386 1.00 96.88 129 CYS A O 1
ATOM 914 N N . ASP A 1 130 ? -19.245 -4.413 30.621 1.00 96.31 130 ASP A N 1
ATOM 915 C CA . ASP A 1 130 ? -19.971 -5.667 30.725 1.00 96.31 130 ASP A CA 1
ATOM 916 C C . ASP A 1 130 ? -21.263 -5.418 31.508 1.00 96.31 130 ASP A C 1
ATOM 918 O O . ASP A 1 130 ? -21.238 -4.905 32.627 1.00 96.31 130 ASP A O 1
ATOM 922 N N . SER A 1 131 ? -22.408 -5.781 30.929 1.00 94.88 131 SER A N 1
ATOM 923 C CA . SER A 1 131 ? -23.719 -5.526 31.552 1.00 94.88 131 SER A CA 1
ATOM 924 C C . SER A 1 131 ? -23.855 -6.152 32.945 1.00 94.88 131 SER A C 1
ATOM 926 O O . SER A 1 131 ? -24.523 -5.589 33.812 1.00 94.88 131 SER A O 1
ATOM 928 N N . THR A 1 132 ? -23.187 -7.282 33.195 1.00 95.56 132 THR A N 1
ATOM 929 C CA . THR A 1 132 ? -23.298 -8.013 34.462 1.00 95.56 132 THR A CA 1
ATOM 930 C C . THR A 1 132 ? -22.404 -7.435 35.559 1.00 95.56 132 THR A C 1
ATOM 932 O O . THR A 1 132 ? -22.813 -7.418 36.718 1.00 95.56 132 THR A O 1
ATOM 935 N N . HIS A 1 133 ? -21.230 -6.899 35.209 1.00 94.12 133 HIS A N 1
ATOM 936 C CA . HIS A 1 133 ? -20.263 -6.359 36.171 1.00 94.12 133 HIS A CA 1
ATOM 937 C C . HIS A 1 133 ? -20.225 -4.826 36.184 1.00 94.12 133 HIS A C 1
ATOM 939 O O . HIS A 1 133 ? -20.367 -4.223 37.245 1.00 94.12 133 HIS A O 1
ATOM 945 N N . THR A 1 134 ? -20.059 -4.183 35.025 1.00 96.31 134 THR A N 1
ATOM 946 C CA . THR A 1 134 ? -19.985 -2.717 34.906 1.00 96.31 134 THR A CA 1
ATOM 947 C C . THR A 1 134 ? -21.330 -2.073 35.228 1.00 96.31 134 THR A C 1
ATOM 949 O O . THR A 1 134 ? -21.378 -1.104 35.982 1.00 96.31 134 THR A O 1
ATOM 952 N N . CYS A 1 135 ? -22.427 -2.638 34.714 1.00 97.06 135 CYS A N 1
ATOM 953 C CA . CYS A 1 135 ? -23.787 -2.132 34.946 1.00 97.06 135 CYS A CA 1
ATOM 954 C C . CYS A 1 135 ? -24.525 -2.873 36.068 1.00 97.06 135 CYS A C 1
ATOM 956 O O . CYS A 1 135 ? -25.752 -2.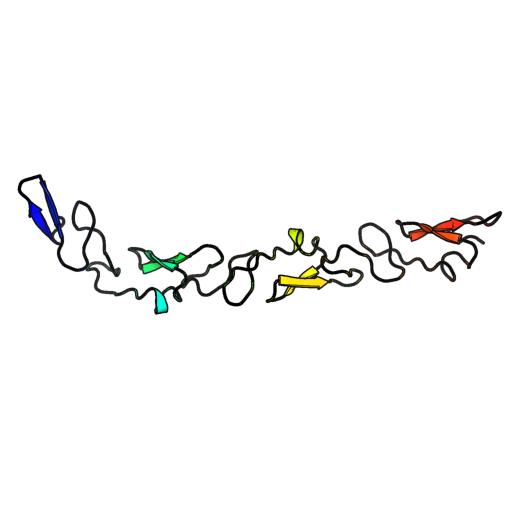833 36.131 1.00 97.06 135 CYS A O 1
ATOM 958 N N . SER A 1 136 ? -23.789 -3.582 36.931 1.00 96.44 136 SER A N 1
ATOM 959 C CA . SER A 1 136 ? -24.315 -4.334 38.081 1.00 96.44 136 SER A CA 1
ATOM 960 C C . SER A 1 136 ? -25.433 -5.342 37.752 1.00 96.44 136 SER A C 1
ATOM 962 O O . SER A 1 136 ? -26.205 -5.707 38.634 1.00 96.44 136 SER A O 1
ATOM 964 N N . GLY A 1 137 ? -25.566 -5.781 36.494 1.00 96.31 137 GLY A N 1
ATOM 965 C CA . GLY A 1 137 ? -26.680 -6.621 36.034 1.00 96.31 137 GLY A CA 1
ATOM 966 C C . GLY A 1 137 ? -28.024 -5.889 35.929 1.00 96.31 137 GLY A C 1
ATOM 967 O O . GLY A 1 137 ? -29.059 -6.530 35.765 1.00 96.31 137 GLY A O 1
ATOM 968 N N . HIS A 1 138 ? -28.015 -4.561 36.036 1.00 97.12 138 HIS A N 1
ATOM 969 C CA . HIS A 1 138 ? -29.189 -3.689 36.115 1.00 97.12 138 HIS A CA 1
ATOM 970 C C . HIS A 1 138 ? -29.211 -2.622 35.009 1.00 97.12 138 HIS A C 1
ATOM 972 O O . HIS A 1 138 ? -29.865 -1.582 35.128 1.00 97.12 138 HIS A O 1
ATOM 978 N N . GLY A 1 139 ? -28.489 -2.874 33.920 1.00 96.25 139 GLY A N 1
ATOM 979 C CA . GLY A 1 139 ? -28.446 -2.007 32.755 1.00 96.25 139 GLY A CA 1
ATOM 980 C C . GLY A 1 139 ? -27.723 -2.644 31.575 1.00 96.25 139 GLY A C 1
ATOM 981 O O . GLY A 1 139 ? -27.077 -3.686 31.703 1.00 96.25 139 GLY A O 1
ATOM 982 N N . THR A 1 140 ? -27.812 -1.987 30.423 1.00 96.94 140 THR A N 1
ATOM 983 C CA . THR A 1 140 ? -27.138 -2.390 29.181 1.00 96.94 140 THR A CA 1
ATOM 984 C C . THR A 1 140 ? -26.048 -1.399 28.797 1.00 96.94 140 THR A C 1
ATOM 986 O O . THR A 1 140 ? -26.200 -0.196 29.006 1.00 96.94 140 THR A O 1
ATOM 989 N N . CYS A 1 141 ? -24.972 -1.892 28.186 1.00 96.94 141 CYS A N 1
ATOM 990 C CA . CYS A 1 141 ? -23.896 -1.055 27.661 1.00 96.94 141 CYS A CA 1
ATOM 991 C C . CYS A 1 141 ? -24.343 -0.315 26.396 1.00 96.94 141 CYS A C 1
ATOM 993 O O . CYS A 1 141 ? -24.844 -0.927 25.449 1.00 96.94 141 CYS A O 1
ATOM 995 N N . LEU A 1 142 ? -24.158 1.002 26.383 1.00 95.94 142 LEU A N 1
ATOM 996 C CA . LEU A 1 142 ? -24.325 1.849 25.208 1.00 95.94 142 LEU A CA 1
ATOM 997 C C . LEU A 1 142 ? -23.066 1.814 24.331 1.00 95.94 142 LEU A C 1
ATOM 999 O O . LEU A 1 142 ? -22.030 1.279 24.716 1.00 95.94 142 LEU A O 1
ATOM 1003 N N . PHE A 1 143 ? -23.149 2.402 23.135 1.00 93.06 143 PHE A N 1
ATOM 1004 C CA . PHE A 1 143 ? -22.060 2.389 22.147 1.00 93.06 143 PHE A CA 1
ATOM 1005 C C . PHE A 1 143 ? -20.774 3.093 22.619 1.00 93.06 143 PHE A C 1
ATOM 1007 O O . PHE A 1 143 ? -19.705 2.856 22.060 1.00 93.06 143 PHE A O 1
ATOM 1014 N N . ASP A 1 144 ? -20.871 3.965 23.623 1.00 95.06 144 ASP A N 1
ATOM 1015 C CA . ASP A 1 144 ? -19.749 4.655 24.262 1.00 95.06 144 ASP A CA 1
ATOM 1016 C C . ASP A 1 144 ? -19.238 3.929 25.520 1.00 95.06 144 ASP A C 1
ATOM 1018 O O . ASP A 1 144 ? -18.328 4.418 26.184 1.00 95.06 144 ASP A O 1
ATOM 1022 N N . GLY A 1 145 ? -19.822 2.773 25.855 1.00 95.44 145 GLY A N 1
ATOM 1023 C CA . GLY A 1 145 ? -19.481 1.970 27.027 1.00 95.44 145 GLY A CA 1
ATOM 1024 C C . GLY A 1 145 ? -20.130 2.443 28.327 1.00 95.44 145 GLY A C 1
ATOM 1025 O O . GLY A 1 145 ? -19.842 1.889 29.386 1.00 95.44 145 GLY A O 1
ATOM 1026 N N . SER A 1 146 ? -21.013 3.445 28.284 1.00 95.94 146 SER A N 1
ATOM 1027 C CA . SER A 1 146 ? -21.783 3.861 29.458 1.00 95.94 146 SER A CA 1
ATOM 1028 C C . SER A 1 146 ? -22.984 2.945 29.712 1.00 95.94 146 SER A C 1
ATOM 1030 O O . SER A 1 146 ? -23.511 2.304 28.801 1.00 95.94 146 SER A O 1
ATOM 1032 N N . CYS A 1 147 ? -23.433 2.871 30.966 1.00 97.62 147 CYS A N 1
ATOM 1033 C CA . CYS A 1 147 ? -24.588 2.060 31.328 1.00 97.62 147 CYS A CA 1
ATOM 1034 C C . CYS A 1 147 ? -25.901 2.822 31.130 1.00 97.62 147 CYS A C 1
ATOM 1036 O O . CYS A 1 147 ? -26.116 3.894 31.701 1.00 97.62 147 CYS A O 1
ATOM 1038 N N . GLN A 1 148 ? -26.824 2.217 30.387 1.00 97.75 148 GLN A N 1
ATOM 1039 C CA . GLN A 1 148 ? -28.233 2.582 30.400 1.00 97.75 148 GLN A CA 1
ATOM 1040 C C . GLN A 1 148 ? -28.957 1.739 31.449 1.00 97.75 148 GLN A C 1
ATOM 1042 O O . GLN A 1 148 ? -29.149 0.540 31.257 1.00 97.75 148 GLN A O 1
ATOM 1047 N N . CYS A 1 149 ? -29.356 2.366 32.555 1.00 97.75 149 CYS A N 1
ATOM 1048 C CA . CYS A 1 149 ? -30.000 1.664 33.661 1.00 97.75 149 CYS A CA 1
ATOM 1049 C C . CYS A 1 149 ? -31.452 1.295 33.365 1.00 97.75 149 CYS A C 1
ATOM 1051 O O . CYS A 1 149 ? -32.209 2.074 32.779 1.00 97.75 149 CYS A O 1
ATOM 1053 N N . GLU A 1 150 ? -31.846 0.107 33.814 1.00 96.81 150 GLU A N 1
ATOM 1054 C CA . GLU A 1 150 ? -33.219 -0.374 33.738 1.00 96.81 150 GLU A CA 1
ATOM 1055 C C . GLU A 1 150 ? -34.024 0.061 34.972 1.00 96.81 150 GLU A C 1
ATOM 1057 O O . GLU A 1 150 ? -33.523 0.127 36.094 1.00 96.81 150 GLU A O 1
ATOM 1062 N N . GLY A 1 151 ? -35.318 0.332 34.794 1.00 95.00 151 GLY A N 1
ATOM 1063 C CA . GLY A 1 151 ? -36.228 0.616 35.905 1.00 95.00 151 GLY A CA 1
ATOM 1064 C C . GLY A 1 151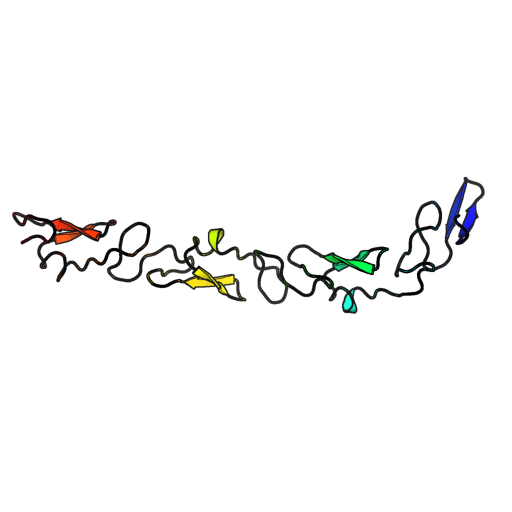 ? -35.810 1.817 36.764 1.00 95.00 151 GLY A C 1
ATOM 1065 O O . GLY A 1 151 ? -35.744 2.940 36.274 1.00 95.00 151 GLY A O 1
ATOM 1066 N N . ASN A 1 152 ? -35.604 1.572 38.063 1.00 94.81 152 ASN A N 1
ATOM 1067 C CA . ASN A 1 152 ? -35.283 2.606 39.056 1.00 94.81 152 ASN A CA 1
ATOM 1068 C C . ASN A 1 152 ? -33.796 2.633 39.452 1.00 94.81 152 ASN A C 1
ATOM 1070 O O . ASN A 1 152 ? -33.447 3.364 40.378 1.00 94.81 152 ASN A O 1
ATOM 1074 N N . PHE A 1 153 ? -32.946 1.824 38.813 1.00 97.19 153 PHE A N 1
ATOM 1075 C CA . PHE A 1 153 ? -31.509 1.834 39.081 1.00 97.19 153 PHE A CA 1
ATOM 1076 C C . PHE A 1 153 ? -30.886 3.121 38.550 1.00 97.19 153 PHE A C 1
ATOM 1078 O O . PHE A 1 153 ? -31.295 3.638 37.507 1.00 97.19 153 PHE A O 1
ATOM 1085 N N . ILE A 1 154 ? -29.916 3.664 39.285 1.00 94.50 154 ILE A N 1
ATOM 1086 C CA . ILE A 1 154 ? -29.331 4.970 38.975 1.00 94.50 154 ILE A CA 1
ATOM 1087 C C . ILE A 1 154 ? -27.807 4.953 39.104 1.00 94.50 154 ILE A C 1
ATOM 1089 O O . ILE A 1 154 ? -27.187 3.998 39.565 1.00 94.50 154 ILE A O 1
ATOM 1093 N N . GLY A 1 155 ? -27.189 6.058 38.692 1.00 95.06 155 GLY A N 1
ATOM 1094 C CA . GLY A 1 155 ? -25.738 6.208 38.704 1.00 95.06 155 GLY A CA 1
ATOM 1095 C C . GLY A 1 155 ? -25.073 5.590 37.476 1.00 95.06 155 GLY A C 1
ATOM 1096 O O . GLY A 1 155 ? -25.727 5.060 36.586 1.00 95.06 155 GLY A O 1
ATOM 1097 N N . GLN A 1 156 ? -23.746 5.697 37.416 1.00 94.81 156 GLN A N 1
ATOM 1098 C CA . GLN A 1 156 ? -22.965 5.281 36.244 1.00 94.81 156 GLN A CA 1
ATOM 1099 C C . GLN A 1 156 ? -22.861 3.757 36.084 1.00 94.81 156 GLN A C 1
ATOM 1101 O O . GLN A 1 156 ? -22.537 3.289 35.000 1.00 94.81 156 GLN A O 1
ATOM 1106 N N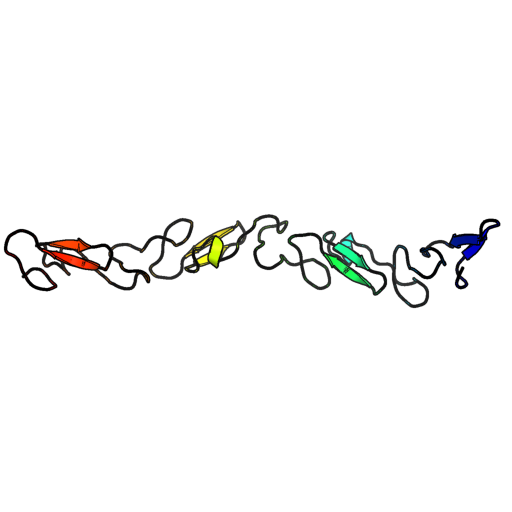 . THR A 1 157 ? -23.140 2.999 37.148 1.00 95.56 157 THR A N 1
ATOM 1107 C CA . THR A 1 157 ? -23.047 1.530 37.201 1.00 95.56 157 THR A CA 1
ATOM 1108 C C . THR A 1 157 ? -24.382 0.855 37.532 1.00 95.56 157 THR A C 1
ATOM 1110 O O . THR A 1 157 ? -24.405 -0.349 37.778 1.00 95.56 157 THR A O 1
ATOM 1113 N N . CYS A 1 158 ? -25.486 1.614 37.550 1.00 96.69 158 CYS A N 1
ATOM 1114 C CA . CYS A 1 158 ? -26.845 1.125 37.809 1.00 96.69 158 CYS A CA 1
ATOM 1115 C C . CYS A 1 158 ? -27.001 0.366 39.136 1.00 96.69 158 CYS A C 1
ATOM 1117 O O . CYS A 1 158 ? -27.407 -0.794 39.157 1.00 96.69 158 CYS A O 1
ATOM 1119 N N . GLN A 1 159 ? -26.672 1.034 40.243 1.00 92.69 159 GLN A N 1
ATOM 1120 C CA . GLN A 1 159 ? -26.827 0.504 41.606 1.00 92.69 159 GLN A CA 1
ATOM 1121 C C . GLN A 1 159 ? -28.054 1.082 42.313 1.00 92.69 159 GLN A C 1
ATOM 1123 O O . GLN A 1 159 ? -28.562 2.146 41.881 1.00 92.69 159 GLN A O 1
#

pLDDT: mean 92.96, std 4.79, range [70.38, 98.12]

Radius of gyration: 30.67 Å; chains: 1; bounding box: 65×27×90 Å